Protein AF-A0A523QYZ4-F1 (afdb_monomer_lite)

pLDDT: mean 93.76, std 6.55, range [47.81, 98.62]

Sequence (153 aa):
MKEYKVGQERAREIHKKIDDSKKIVREAFERNKPSEVAITWTGGKDSTTNLWIIHQVCLEDNVELPHIITIDEGDAFPEITDFLIRISKKWHIDLKWLCNFDVLKACQSKLGNIVKVKDLNGRNQAELKRIEFEENSFTFEAESYAGNHLMKT

Structure (mmCIF, N/CA/C/O backbone):
data_AF-A0A523QYZ4-F1
#
_entry.id   AF-A0A523QYZ4-F1
#
loop_
_atom_site.group_PDB
_atom_site.id
_atom_site.type_symbol
_atom_site.label_atom_id
_atom_site.label_alt_id
_atom_site.label_comp_id
_atom_site.label_asym_id
_atom_site.label_entity_id
_atom_site.label_seq_id
_atom_site.pdbx_PDB_ins_code
_atom_site.Cartn_x
_atom_site.Cartn_y
_atom_site.Cartn_z
_atom_site.occupancy
_atom_site.B_iso_or_equiv
_atom_site.auth_seq_id
_atom_site.auth_comp_id
_atom_site.auth_asym_id
_atom_site.auth_atom_id
_atom_site.pdbx_PDB_model_num
ATOM 1 N N . MET A 1 1 ? 13.506 -3.573 30.517 1.00 47.81 1 MET A N 1
ATOM 2 C CA . MET A 1 1 ? 13.018 -2.312 29.912 1.00 47.81 1 MET A CA 1
ATOM 3 C C . MET A 1 1 ? 12.017 -1.687 30.867 1.00 47.81 1 MET A C 1
ATOM 5 O O . MET A 1 1 ? 11.149 -2.411 31.331 1.00 47.81 1 MET A O 1
ATOM 9 N N . LYS A 1 2 ? 12.153 -0.401 31.221 1.00 55.12 2 LYS A N 1
ATOM 10 C CA . LYS A 1 2 ? 11.104 0.298 31.982 1.00 55.12 2 LYS A CA 1
ATOM 11 C C . LYS A 1 2 ? 9.883 0.449 31.077 1.00 55.12 2 LYS A C 1
ATOM 13 O O . LYS A 1 2 ? 10.020 0.900 29.945 1.00 55.12 2 LYS A O 1
ATOM 18 N N . GLU A 1 3 ? 8.725 0.037 31.571 1.00 71.69 3 GLU A N 1
ATOM 19 C CA . GLU A 1 3 ? 7.448 0.161 30.875 1.00 71.69 3 GLU A CA 1
ATOM 20 C C . GLU A 1 3 ? 7.136 1.654 30.684 1.00 71.69 3 GLU A C 1
ATOM 22 O O . GLU A 1 3 ? 6.975 2.398 31.655 1.00 71.69 3 GLU A O 1
ATOM 27 N N . TYR A 1 4 ? 7.144 2.124 29.437 1.00 78.88 4 TYR A N 1
ATOM 28 C CA . TYR A 1 4 ? 6.792 3.504 29.121 1.00 78.88 4 TYR A CA 1
ATOM 29 C C . TYR A 1 4 ? 5.287 3.686 29.338 1.00 78.88 4 TYR A C 1
ATOM 31 O O . TYR A 1 4 ? 4.479 3.093 28.627 1.00 78.88 4 TYR A O 1
ATOM 39 N N . LYS A 1 5 ? 4.906 4.496 30.332 1.00 81.69 5 LYS A N 1
ATOM 40 C CA . LYS A 1 5 ? 3.502 4.821 30.607 1.00 81.69 5 LYS A CA 1
ATOM 41 C C . LYS A 1 5 ? 3.142 6.146 29.953 1.00 81.69 5 LYS A C 1
ATOM 43 O O . LYS A 1 5 ? 3.703 7.186 30.293 1.00 81.69 5 LYS A O 1
ATOM 48 N N . VAL A 1 6 ? 2.186 6.101 29.029 1.00 84.06 6 VAL A N 1
ATOM 49 C CA . VAL A 1 6 ? 1.590 7.300 28.432 1.00 84.06 6 VAL A CA 1
ATOM 50 C C . VAL A 1 6 ? 0.832 8.059 29.525 1.00 84.06 6 VAL A C 1
ATOM 52 O O . VAL A 1 6 ? 0.032 7.472 30.254 1.00 84.06 6 VAL A O 1
ATOM 55 N N . GLY A 1 7 ? 1.086 9.362 29.659 1.00 91.88 7 GLY A N 1
ATOM 56 C CA . GLY A 1 7 ? 0.350 10.210 30.599 1.00 91.88 7 GLY A CA 1
ATOM 57 C C . GLY A 1 7 ? -1.146 10.257 30.266 1.00 91.88 7 GLY A C 1
ATOM 58 O O . GLY A 1 7 ? -1.524 10.234 29.096 1.00 91.88 7 GLY A O 1
ATOM 59 N N . GLN A 1 8 ? -1.998 10.356 31.288 1.00 92.19 8 GLN A N 1
ATOM 60 C CA . GLN A 1 8 ? -3.464 10.342 31.137 1.00 92.19 8 GLN A CA 1
ATOM 61 C C . GLN A 1 8 ? -3.980 11.400 30.149 1.00 92.19 8 GLN A C 1
ATOM 63 O O . GLN A 1 8 ? -4.877 11.129 29.356 1.00 92.19 8 GLN A O 1
ATOM 68 N N . GLU A 1 9 ? -3.388 12.593 30.157 1.00 93.69 9 GLU A N 1
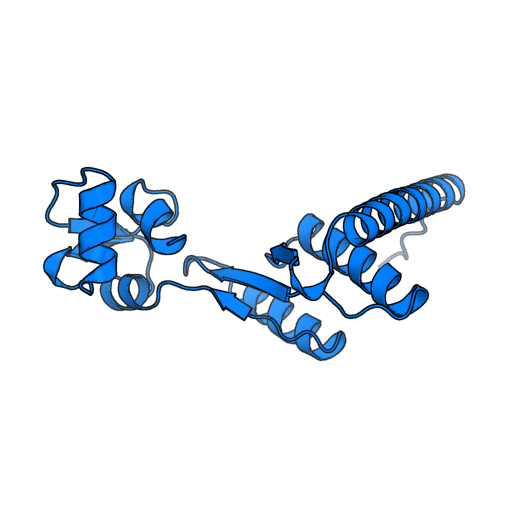ATOM 69 C CA . GLU A 1 9 ? -3.726 13.666 29.218 1.00 93.69 9 GLU A CA 1
ATOM 70 C C . GLU A 1 9 ? -3.415 13.278 27.767 1.00 93.69 9 GLU A C 1
ATOM 72 O O . GLU A 1 9 ? -4.281 13.370 26.897 1.00 93.69 9 GLU A O 1
ATOM 77 N N . ARG A 1 10 ? -2.213 12.746 27.519 1.00 94.75 10 ARG A N 1
ATOM 78 C CA . ARG A 1 10 ? -1.806 12.288 26.189 1.00 94.75 10 ARG A CA 1
ATOM 79 C C . ARG A 1 10 ? -2.667 11.125 25.699 1.00 94.75 10 ARG A C 1
ATOM 81 O O . ARG A 1 10 ? -2.995 11.072 24.519 1.00 94.75 10 ARG A O 1
ATOM 88 N N . ALA A 1 11 ? -3.055 10.215 26.591 1.00 94.25 11 ALA A N 1
ATOM 89 C CA . ALA A 1 11 ? -3.967 9.127 26.254 1.00 94.25 11 ALA A CA 1
ATOM 90 C C . ALA A 1 11 ? -5.331 9.669 25.791 1.00 94.25 11 ALA A C 1
ATOM 92 O O . ALA A 1 11 ? -5.814 9.272 24.733 1.00 94.25 11 ALA A O 1
ATOM 93 N N . ARG A 1 12 ? -5.914 10.632 26.521 1.00 96.12 12 ARG A N 1
ATOM 94 C CA . ARG A 1 12 ? -7.175 11.289 26.126 1.00 96.12 12 ARG A CA 1
ATOM 95 C C . ARG A 1 12 ? -7.067 11.989 24.775 1.00 96.12 12 ARG A C 1
ATOM 97 O O . ARG A 1 12 ? -7.966 11.861 23.950 1.00 96.12 12 ARG A O 1
ATOM 104 N N . GLU A 1 13 ? -5.968 12.699 24.535 1.00 97.50 13 GLU A N 1
ATOM 105 C CA . GLU A 1 13 ? -5.715 13.364 23.254 1.00 97.50 13 GLU A CA 1
ATOM 106 C C . GLU A 1 13 ? -5.654 12.357 22.092 1.00 97.50 13 GLU A C 1
ATOM 108 O O . GLU A 1 13 ? -6.255 12.584 21.043 1.00 97.50 13 GLU A O 1
ATOM 113 N N . ILE A 1 14 ? -4.959 11.229 22.275 1.00 96.12 14 ILE A N 1
ATOM 114 C CA . ILE A 1 14 ? -4.856 10.175 21.257 1.00 96.12 14 ILE A CA 1
ATOM 115 C C . ILE A 1 14 ? -6.225 9.547 20.986 1.00 96.12 14 ILE A C 1
ATOM 117 O O . ILE A 1 14 ? -6.581 9.381 19.822 1.00 96.12 14 ILE A O 1
ATOM 121 N N . HIS A 1 15 ? -7.007 9.244 22.026 1.00 96.62 15 HIS A N 1
ATOM 122 C CA . HIS A 1 15 ? -8.360 8.712 21.852 1.00 96.62 15 HIS A CA 1
ATOM 123 C C . HIS A 1 15 ? -9.239 9.658 21.039 1.00 96.62 15 HIS A C 1
ATOM 125 O O . HIS A 1 15 ? -9.839 9.226 20.060 1.00 96.62 15 HIS A O 1
ATOM 131 N N . LYS A 1 16 ? -9.208 10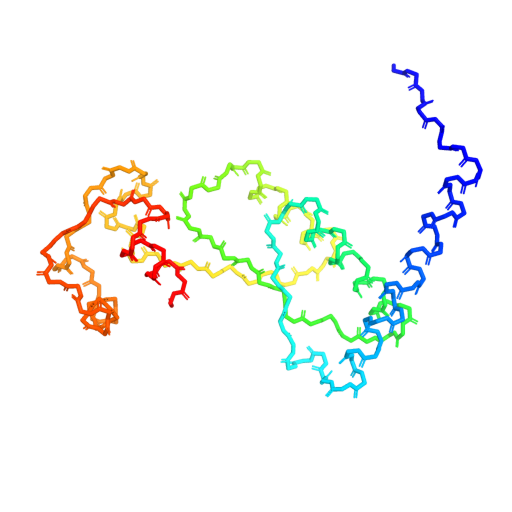.959 21.350 1.00 98.12 16 LYS A N 1
ATOM 132 C CA . LYS A 1 16 ? -9.927 11.961 20.561 1.00 98.12 16 LYS A CA 1
ATOM 133 C C . LYS A 1 16 ? -9.519 11.936 19.083 1.00 98.12 16 LYS A C 1
ATOM 135 O O . LYS A 1 16 ? -10.380 11.932 18.214 1.00 98.12 16 LYS A O 1
ATOM 140 N N . LYS A 1 17 ? -8.218 11.864 18.787 1.00 98.25 17 LYS A N 1
ATOM 141 C CA . LYS A 1 17 ? -7.719 11.790 17.401 1.00 98.25 17 LYS A CA 1
ATOM 142 C C . LYS A 1 17 ? -8.168 10.523 16.675 1.00 98.25 17 LYS A C 1
ATOM 144 O O . LYS A 1 17 ? -8.431 10.581 15.475 1.00 98.25 17 LYS A O 1
ATOM 149 N N . ILE A 1 18 ? -8.246 9.394 17.377 1.00 98.38 18 ILE A N 1
ATOM 150 C CA . ILE A 1 18 ? -8.774 8.145 16.817 1.00 98.38 18 ILE A CA 1
ATOM 151 C C . ILE A 1 18 ? -10.254 8.325 16.468 1.00 98.38 18 ILE A C 1
ATOM 153 O O . ILE A 1 18 ? -10.636 8.018 15.342 1.00 98.38 18 ILE A O 1
ATOM 157 N N . ASP A 1 19 ? -11.060 8.868 17.380 1.00 98.44 19 ASP A N 1
ATOM 158 C CA . ASP A 1 19 ? -12.496 9.072 17.158 1.00 98.44 19 ASP A CA 1
ATOM 159 C C . ASP A 1 19 ? -12.762 10.053 16.005 1.00 98.44 19 ASP A C 1
ATOM 161 O O . ASP A 1 19 ? -13.564 9.764 15.113 1.00 98.44 19 ASP A O 1
ATOM 165 N N . ASP A 1 20 ? -12.018 11.163 15.961 1.00 98.56 20 ASP A N 1
ATOM 166 C CA . ASP A 1 20 ? -12.088 12.144 14.874 1.00 98.56 20 ASP A CA 1
ATOM 167 C C . ASP A 1 20 ? -11.710 11.501 13.523 1.00 98.56 20 ASP A C 1
ATOM 169 O O . ASP A 1 20 ? -12.380 11.719 12.513 1.00 98.56 20 ASP A O 1
ATOM 173 N N . SER A 1 21 ? -10.683 10.644 13.497 1.00 98.56 21 SER A N 1
ATOM 174 C CA . SER A 1 21 ? -10.270 9.928 12.280 1.00 98.56 21 SER A CA 1
ATOM 175 C C . SER A 1 21 ? -11.321 8.916 11.822 1.00 98.56 21 SER A C 1
ATOM 177 O O . SER A 1 21 ? -11.626 8.838 10.634 1.00 98.56 21 SER A O 1
ATOM 179 N N . LYS A 1 22 ? -11.921 8.162 12.752 1.00 98.62 22 LYS A N 1
ATOM 180 C CA . LYS A 1 22 ? -13.002 7.219 12.435 1.00 98.62 22 LYS A CA 1
ATOM 181 C C . LYS A 1 22 ? -14.213 7.928 11.840 1.00 98.62 22 LYS A C 1
ATOM 183 O O . LYS A 1 22 ? -14.825 7.402 10.916 1.00 98.62 22 LYS A O 1
ATOM 188 N N . LYS A 1 23 ? -14.547 9.126 12.331 1.00 98.50 23 LYS A N 1
ATOM 189 C CA . LYS A 1 23 ? -15.615 9.949 11.751 1.00 98.50 23 LYS A CA 1
ATOM 190 C C . LYS A 1 23 ? -15.335 10.272 10.280 1.00 98.50 23 LYS A C 1
ATOM 192 O O . LYS A 1 23 ? -16.212 10.076 9.448 1.00 98.50 23 LYS A O 1
ATOM 197 N N . ILE A 1 24 ? -14.108 10.680 9.951 1.00 98.25 24 ILE A N 1
ATOM 198 C CA . ILE A 1 24 ? -13.707 10.971 8.564 1.00 98.25 24 ILE A CA 1
ATOM 199 C C . ILE A 1 24 ? -13.813 9.720 7.677 1.00 98.25 24 ILE A C 1
ATOM 201 O O . ILE A 1 24 ? -14.278 9.808 6.543 1.00 98.25 24 ILE A O 1
ATOM 205 N N . VAL A 1 25 ? -13.422 8.546 8.183 1.00 97.69 25 VAL A N 1
ATOM 206 C CA . VAL A 1 25 ? -13.562 7.279 7.441 1.00 97.69 25 VAL A CA 1
ATOM 207 C C . VAL A 1 25 ? -15.032 6.961 7.156 1.00 97.69 25 VAL A C 1
ATOM 209 O O . VAL A 1 25 ? -15.367 6.614 6.025 1.00 97.69 25 VAL A O 1
ATOM 212 N N . ARG A 1 26 ? -15.922 7.130 8.143 1.00 97.31 26 ARG A N 1
ATOM 213 C CA . ARG A 1 26 ? -17.370 6.937 7.958 1.00 97.31 26 ARG A CA 1
ATOM 214 C C . ARG A 1 26 ? -17.932 7.881 6.894 1.00 97.31 26 ARG A C 1
ATOM 216 O O . ARG A 1 26 ? -18.589 7.420 5.969 1.00 97.31 26 ARG A O 1
ATOM 223 N N . GLU A 1 27 ? -17.582 9.167 6.950 1.00 97.25 27 GLU A N 1
ATOM 224 C CA . GLU A 1 27 ? -17.973 10.149 5.925 1.00 97.25 27 GLU A CA 1
ATOM 225 C C . GLU A 1 27 ? -17.463 9.765 4.521 1.00 97.25 27 GLU A C 1
ATOM 227 O O . GLU A 1 27 ? -18.131 10.021 3.518 1.00 97.25 27 GLU A O 1
ATOM 232 N N . ALA A 1 28 ? -16.286 9.138 4.419 1.00 96.31 28 ALA A N 1
ATOM 233 C CA . ALA A 1 28 ? -15.763 8.649 3.145 1.00 96.31 28 ALA A CA 1
ATOM 234 C C . ALA A 1 28 ? -16.571 7.457 2.601 1.00 96.31 28 ALA A C 1
ATOM 236 O O . ALA A 1 28 ? -16.831 7.415 1.394 1.00 96.31 28 ALA A O 1
ATOM 237 N N . PHE A 1 29 ? -16.996 6.536 3.473 1.00 95.69 29 PHE A N 1
ATOM 238 C CA . PHE A 1 29 ? -17.838 5.383 3.125 1.00 95.69 29 PHE A CA 1
ATOM 239 C C . PHE A 1 29 ? -19.292 5.756 2.813 1.00 95.69 29 PHE A C 1
ATOM 241 O O . PHE A 1 29 ? -19.949 5.075 2.031 1.00 95.69 29 PHE A O 1
ATOM 248 N N . GLU A 1 30 ? -19.795 6.864 3.357 1.00 94.81 30 GLU A N 1
ATOM 249 C CA . GLU A 1 30 ? -21.088 7.426 2.948 1.00 94.81 30 GLU A CA 1
ATOM 250 C C . GLU A 1 30 ? -21.049 7.952 1.505 1.00 94.81 30 GLU A C 1
ATOM 252 O O . GLU A 1 30 ? -22.038 7.866 0.777 1.00 94.81 30 GLU A O 1
ATOM 257 N N . ARG A 1 31 ? -19.903 8.499 1.081 1.00 95.94 31 ARG A N 1
ATOM 258 C CA . ARG A 1 31 ? -19.723 9.082 -0.259 1.00 95.94 31 ARG A CA 1
ATOM 259 C C . ARG A 1 31 ? -19.327 8.059 -1.317 1.00 95.94 31 ARG A C 1
ATOM 261 O O . ARG A 1 31 ? -19.608 8.280 -2.490 1.00 95.94 31 ARG A O 1
ATOM 268 N N . ASN A 1 32 ? -18.652 6.982 -0.922 1.00 94.75 32 ASN A N 1
ATOM 269 C CA . ASN A 1 32 ? -18.116 5.969 -1.825 1.00 94.75 32 ASN A CA 1
ATOM 270 C C . ASN A 1 32 ? -18.339 4.591 -1.219 1.00 94.75 32 ASN A C 1
ATOM 272 O O . ASN A 1 32 ? -18.011 4.369 -0.054 1.00 94.75 32 ASN A O 1
ATOM 276 N N . LYS A 1 33 ? -18.830 3.637 -2.012 1.00 91.44 33 LYS A N 1
ATOM 277 C CA . LYS A 1 33 ? -18.997 2.273 -1.511 1.00 91.44 33 LYS A CA 1
ATOM 278 C C . LYS A 1 33 ? -17.623 1.692 -1.160 1.00 91.44 33 LYS A C 1
ATOM 280 O O . LYS A 1 33 ? -16.712 1.816 -1.975 1.00 91.44 33 LYS A O 1
ATOM 285 N N . PRO A 1 34 ? -17.464 0.997 -0.023 1.00 90.81 34 PRO A N 1
ATOM 286 C CA . PRO A 1 34 ? -16.201 0.351 0.344 1.00 90.81 34 PRO A CA 1
ATOM 287 C C . PRO A 1 34 ? -15.604 -0.530 -0.765 1.00 90.81 34 PRO A C 1
ATOM 289 O O . PRO A 1 34 ? -14.392 -0.535 -0.959 1.00 90.81 34 PRO A O 1
ATOM 292 N N . SER A 1 35 ? -16.449 -1.210 -1.547 1.00 91.38 35 SER A N 1
ATOM 293 C CA . SER A 1 35 ? -16.045 -2.044 -2.688 1.00 91.38 35 SER A CA 1
ATOM 294 C C . SER A 1 35 ? -15.484 -1.269 -3.889 1.00 91.38 35 SER A C 1
ATOM 296 O O . SER A 1 35 ? -14.853 -1.862 -4.758 1.00 91.38 35 SER A O 1
ATOM 298 N N . GLU A 1 36 ? -15.693 0.045 -3.949 1.00 93.06 36 GLU A N 1
ATOM 299 C CA . GLU A 1 36 ? -15.186 0.947 -4.994 1.00 93.06 36 GLU A CA 1
ATOM 300 C C . GLU A 1 36 ? -13.945 1.727 -4.517 1.00 93.06 36 GLU A C 1
ATOM 302 O O . GLU A 1 36 ? -13.380 2.528 -5.260 1.00 93.06 36 GLU A O 1
ATOM 307 N N . VAL A 1 37 ? -13.502 1.490 -3.278 1.00 93.94 37 VAL A N 1
ATOM 308 C CA . VAL A 1 37 ? -12.363 2.161 -2.650 1.00 93.94 37 VAL A CA 1
ATOM 309 C C . VAL A 1 37 ? -11.174 1.202 -2.568 1.00 93.94 37 VAL A C 1
ATOM 311 O O . VAL A 1 37 ? -11.316 0.016 -2.262 1.00 93.94 37 VAL A O 1
ATOM 314 N N . ALA A 1 38 ? -9.974 1.735 -2.804 1.00 95.56 38 ALA A N 1
ATOM 315 C CA . ALA A 1 38 ? -8.720 1.050 -2.518 1.00 95.56 38 ALA A CA 1
ATOM 316 C C . ALA A 1 38 ? -7.900 1.834 -1.487 1.00 95.56 38 ALA A C 1
ATOM 318 O O . ALA A 1 38 ? -7.841 3.063 -1.520 1.00 95.56 38 ALA A O 1
ATOM 319 N N . ILE A 1 39 ? -7.252 1.111 -0.579 1.00 96.88 39 ILE A N 1
ATOM 320 C CA . ILE A 1 39 ? -6.373 1.647 0.456 1.00 96.88 39 ILE A CA 1
ATOM 321 C C . ILE A 1 39 ? -4.957 1.180 0.152 1.00 96.88 39 ILE A C 1
ATOM 323 O O . ILE A 1 39 ? -4.662 -0.016 0.186 1.00 96.88 39 ILE A O 1
ATOM 327 N N . THR A 1 40 ? -4.068 2.133 -0.102 1.00 96.62 40 THR A N 1
ATOM 328 C CA . THR A 1 40 ? -2.643 1.849 -0.267 1.00 96.62 40 THR A CA 1
ATOM 329 C C . THR A 1 40 ? -1.983 1.668 1.095 1.00 96.62 40 THR A C 1
ATOM 331 O O . THR A 1 40 ? -2.013 2.562 1.944 1.00 96.62 40 THR A O 1
ATOM 334 N N . TRP A 1 41 ? -1.348 0.518 1.298 1.00 97.81 41 TRP A N 1
ATOM 335 C CA . TRP A 1 41 ? -0.633 0.175 2.517 1.00 97.81 41 TRP A CA 1
ATOM 336 C C . TRP A 1 41 ? 0.791 -0.291 2.207 1.00 97.81 41 TRP A C 1
ATOM 338 O O . TRP A 1 41 ? 1.031 -1.285 1.527 1.00 97.81 41 TRP A O 1
ATOM 348 N N . THR A 1 42 ? 1.751 0.463 2.735 1.00 95.06 42 THR A N 1
ATOM 349 C CA . THR A 1 42 ? 3.189 0.308 2.463 1.00 95.06 42 THR A CA 1
ATOM 350 C C . THR A 1 42 ? 3.947 -0.380 3.600 1.00 95.06 42 THR A C 1
ATOM 352 O O . THR A 1 42 ? 5.166 -0.471 3.565 1.00 95.06 42 THR A O 1
ATOM 355 N N . GLY A 1 43 ? 3.259 -0.786 4.673 1.00 95.81 43 GLY A N 1
ATOM 356 C CA . GLY A 1 43 ? 3.896 -1.321 5.884 1.00 95.81 43 GLY A CA 1
ATOM 357 C C . GLY A 1 43 ? 4.535 -0.258 6.790 1.00 95.81 43 GLY A C 1
ATOM 358 O O . GLY A 1 43 ? 4.956 -0.564 7.903 1.00 95.81 43 GLY A O 1
ATOM 359 N N . GLY A 1 44 ? 4.556 1.011 6.369 1.00 96.12 44 GLY A N 1
ATOM 360 C CA . GLY A 1 44 ? 5.009 2.135 7.189 1.00 96.12 44 GLY A CA 1
ATOM 361 C C . GLY A 1 44 ? 4.060 2.455 8.349 1.00 96.12 44 GLY A C 1
ATOM 362 O O . GLY A 1 44 ? 2.882 2.094 8.336 1.00 96.12 44 GLY A O 1
ATOM 363 N N . LYS A 1 45 ? 4.553 3.177 9.364 1.00 96.75 45 LYS A N 1
ATOM 364 C CA . LYS A 1 45 ? 3.774 3.513 10.574 1.00 96.75 45 LYS A CA 1
ATOM 365 C C . LYS A 1 45 ? 2.483 4.280 10.264 1.00 96.75 45 LYS A C 1
ATOM 367 O O . LYS A 1 45 ? 1.454 4.005 10.875 1.00 96.75 45 LYS A O 1
ATOM 372 N N . ASP A 1 46 ? 2.531 5.206 9.306 1.00 97.31 46 ASP A N 1
ATOM 373 C CA . ASP A 1 46 ? 1.415 6.106 9.003 1.00 97.31 46 ASP A CA 1
ATOM 374 C C . ASP A 1 46 ? 0.323 5.355 8.230 1.00 97.31 46 ASP A C 1
ATOM 376 O O . ASP A 1 46 ? -0.834 5.348 8.644 1.00 97.31 46 ASP A O 1
ATOM 380 N N . SER A 1 47 ? 0.704 4.623 7.175 1.00 97.62 47 SER A N 1
ATOM 381 C CA . SER A 1 47 ? -0.225 3.804 6.385 1.00 97.62 47 SER A CA 1
ATOM 382 C C . SER A 1 47 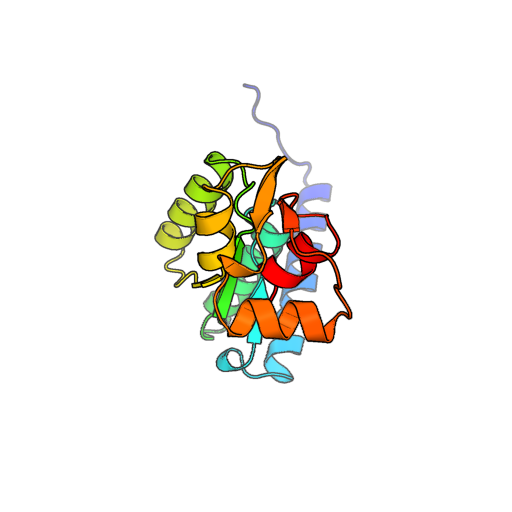? -0.798 2.636 7.194 1.00 97.62 47 SER A C 1
ATOM 384 O O . SER A 1 47 ? -1.985 2.344 7.086 1.00 97.62 47 SER A O 1
ATOM 386 N N . THR A 1 48 ? -0.001 2.021 8.076 1.00 98.25 48 THR A N 1
ATOM 387 C CA . THR A 1 48 ? -0.476 0.975 8.998 1.00 98.25 48 THR A CA 1
ATOM 388 C C . THR A 1 48 ? -1.453 1.530 10.029 1.00 98.25 48 THR A C 1
ATOM 390 O O . THR A 1 48 ? -2.471 0.899 10.302 1.00 98.25 48 THR A O 1
ATOM 393 N N . THR A 1 49 ? -1.173 2.706 10.601 1.00 98.12 49 THR A N 1
ATOM 394 C CA . THR A 1 49 ? -2.094 3.353 11.548 1.00 98.12 49 THR A CA 1
ATOM 395 C C . THR A 1 49 ? -3.406 3.700 10.854 1.00 98.12 49 THR A C 1
ATOM 397 O O . THR A 1 49 ? -4.469 3.402 11.389 1.00 98.12 49 THR A O 1
ATOM 400 N N . ASN A 1 50 ? -3.348 4.254 9.640 1.00 98.06 50 ASN A N 1
ATOM 401 C CA . ASN A 1 50 ? -4.543 4.560 8.861 1.00 98.06 50 ASN A CA 1
ATOM 402 C C . ASN A 1 50 ? -5.366 3.297 8.552 1.00 98.06 50 ASN A C 1
ATOM 404 O O . ASN A 1 50 ? -6.564 3.262 8.821 1.00 98.06 50 ASN A O 1
ATOM 408 N N . LEU A 1 51 ? -4.716 2.227 8.078 1.00 98.19 51 LEU A N 1
ATOM 409 C CA . LEU A 1 51 ? -5.369 0.938 7.839 1.00 98.19 51 LEU A CA 1
ATOM 410 C C . LEU A 1 51 ? -6.001 0.374 9.116 1.00 98.19 51 LEU A C 1
ATOM 412 O O . LEU A 1 51 ? -7.122 -0.121 9.072 1.00 98.19 51 LEU A O 1
ATOM 416 N N . TRP A 1 52 ? -5.318 0.478 10.258 1.00 98.25 52 TRP A N 1
ATOM 417 C CA . TRP A 1 52 ? -5.870 0.037 11.536 1.00 98.25 52 TRP A CA 1
ATOM 418 C C . TRP A 1 52 ? -7.150 0.801 11.894 1.00 98.25 52 TRP A C 1
ATOM 420 O O . TRP A 1 52 ? -8.135 0.166 12.262 1.00 98.25 52 TRP A O 1
ATOM 430 N N . ILE A 1 53 ? -7.166 2.133 11.745 1.00 98.50 53 ILE A N 1
ATOM 431 C CA . ILE A 1 53 ? -8.356 2.963 12.004 1.00 98.50 53 ILE A CA 1
ATOM 432 C C . ILE A 1 53 ? -9.509 2.540 11.091 1.00 98.50 53 ILE A C 1
ATOM 434 O O . ILE A 1 53 ? -10.618 2.326 11.580 1.00 98.50 53 ILE A O 1
ATOM 438 N N . ILE A 1 54 ? -9.245 2.369 9.793 1.00 98.00 54 ILE A N 1
ATOM 439 C CA . ILE A 1 54 ? -10.263 1.946 8.825 1.00 98.00 54 ILE A CA 1
ATOM 440 C C . ILE A 1 54 ? -10.803 0.557 9.180 1.00 98.00 54 ILE A C 1
ATOM 442 O O . ILE A 1 54 ? -12.013 0.362 9.234 1.00 98.00 54 ILE A O 1
ATOM 446 N N . HIS A 1 55 ? -9.920 -0.382 9.517 1.00 97.44 55 HIS A N 1
ATOM 447 C CA . HIS A 1 55 ? -10.302 -1.719 9.953 1.00 97.44 55 HIS A CA 1
ATOM 448 C C . HIS A 1 55 ? -11.161 -1.691 11.228 1.00 97.44 55 HIS A C 1
ATOM 450 O O . HIS A 1 55 ? -12.093 -2.480 11.345 1.00 97.44 55 HIS A O 1
ATOM 456 N N . GLN A 1 56 ? -10.898 -0.780 12.177 1.00 98.06 56 GLN A N 1
ATOM 457 C CA . GLN A 1 56 ? -11.775 -0.607 13.343 1.00 98.06 56 GLN A CA 1
ATOM 458 C C . GLN A 1 56 ? -13.176 -0.137 12.938 1.00 98.06 56 GLN A C 1
ATOM 460 O O . GLN A 1 56 ? -14.143 -0.684 13.449 1.00 98.06 56 GLN A O 1
ATOM 465 N N . VAL A 1 57 ? -13.299 0.824 12.014 1.00 98.06 57 VAL A N 1
ATOM 466 C CA . VAL A 1 57 ? -14.614 1.274 11.516 1.00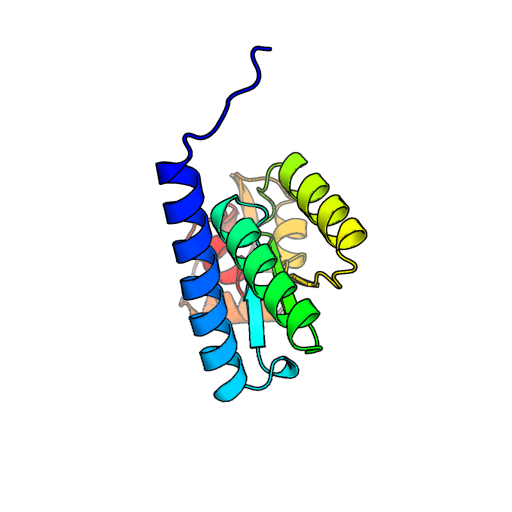 98.06 57 VAL A CA 1
ATOM 467 C C . VAL A 1 57 ? -15.362 0.130 10.837 1.00 98.06 57 VAL A C 1
ATOM 469 O O . VAL A 1 57 ? -16.525 -0.095 11.148 1.00 98.06 57 VAL A O 1
ATOM 472 N N . CYS A 1 58 ? -14.691 -0.637 9.973 1.00 96.75 58 CYS A N 1
ATOM 473 C CA . CYS A 1 58 ? -15.283 -1.806 9.319 1.00 96.75 58 CYS A CA 1
ATOM 474 C C . CYS A 1 58 ? -15.819 -2.834 10.331 1.00 96.75 58 CYS A C 1
ATOM 476 O O . CYS A 1 58 ? -16.926 -3.338 10.165 1.00 96.75 58 CYS A O 1
ATOM 478 N N . LEU A 1 59 ? -15.070 -3.106 11.406 1.00 96.50 59 LEU A N 1
ATOM 479 C CA . LEU A 1 59 ? -15.510 -4.010 12.473 1.00 96.50 59 LEU A CA 1
ATOM 480 C C . LEU A 1 59 ? -16.665 -3.439 13.309 1.00 96.50 59 LEU A C 1
ATOM 482 O O . LEU A 1 59 ? -17.599 -4.169 13.627 1.00 96.50 59 LEU A O 1
ATOM 486 N N . GLU A 1 60 ? -16.591 -2.163 13.692 1.00 97.88 60 GLU A N 1
ATOM 487 C CA . GLU A 1 60 ? -17.596 -1.494 14.531 1.00 97.88 60 GLU A CA 1
ATOM 488 C C . GLU A 1 60 ? -18.942 -1.357 13.822 1.00 97.88 60 GLU A C 1
ATOM 490 O O . GLU A 1 60 ? -19.987 -1.590 14.428 1.00 97.88 60 GLU A O 1
ATOM 495 N N . ASP A 1 61 ? -18.904 -1.011 12.538 1.00 96.88 61 ASP A N 1
ATOM 496 C CA . ASP A 1 61 ? -20.093 -0.693 11.751 1.00 96.88 61 ASP A CA 1
ATOM 497 C C . ASP A 1 61 ? -20.560 -1.888 10.899 1.00 96.88 61 ASP A C 1
ATOM 499 O O . ASP A 1 61 ? -21.537 -1.778 10.158 1.00 96.88 61 ASP A O 1
ATOM 503 N N . ASN A 1 62 ? -19.878 -3.036 11.007 1.00 95.94 62 ASN A N 1
ATOM 504 C CA . ASN A 1 62 ? -20.130 -4.250 10.227 1.00 95.94 62 ASN A CA 1
ATOM 505 C C . ASN A 1 62 ? -20.132 -3.991 8.705 1.00 95.94 62 ASN A C 1
ATOM 507 O O . ASN A 1 62 ? -21.042 -4.392 7.976 1.00 95.94 62 ASN A O 1
ATOM 511 N N . VAL A 1 63 ? -19.097 -3.291 8.242 1.00 94.94 63 VAL A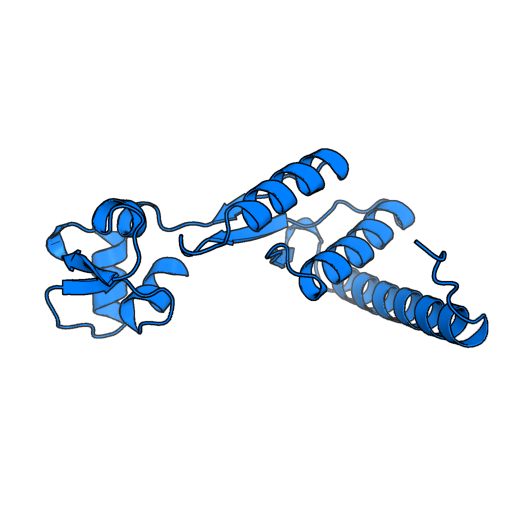 N 1
ATOM 512 C CA . VAL A 1 63 ? -18.868 -2.922 6.842 1.00 94.94 63 VAL A CA 1
ATOM 513 C C . VAL A 1 63 ? -17.699 -3.737 6.289 1.00 94.94 63 VAL A C 1
ATOM 515 O O . VAL A 1 63 ? -16.707 -3.959 6.981 1.00 94.94 63 VAL A O 1
ATOM 518 N N . GLU A 1 64 ? -17.789 -4.169 5.030 1.00 93.56 64 GLU A N 1
ATOM 519 C CA . GLU A 1 64 ? -16.685 -4.873 4.370 1.00 93.56 64 GLU A CA 1
ATOM 520 C C . GLU A 1 64 ? -15.431 -3.993 4.275 1.00 93.56 64 GLU A C 1
ATOM 522 O O . GLU A 1 64 ? -15.501 -2.791 4.007 1.00 93.56 64 GLU A O 1
ATOM 527 N N . LEU A 1 65 ? -14.263 -4.602 4.490 1.00 95.94 65 LEU A N 1
ATOM 528 C CA . LEU A 1 65 ? -12.990 -3.911 4.330 1.00 95.94 65 LEU A CA 1
ATOM 529 C C . LEU A 1 65 ? -12.763 -3.591 2.838 1.00 95.94 65 LEU A C 1
ATOM 531 O O . LEU A 1 65 ? -12.878 -4.501 2.014 1.00 95.94 65 LEU A O 1
ATOM 535 N N . PRO A 1 66 ? -12.408 -2.341 2.474 1.00 96.88 66 PRO A N 1
ATOM 536 C CA . PRO A 1 66 ? -12.055 -1.995 1.099 1.00 96.88 66 PRO A CA 1
ATOM 537 C C . PRO A 1 66 ? -10.871 -2.804 0.562 1.00 96.88 66 PRO A C 1
ATOM 539 O O . PRO A 1 66 ? -10.142 -3.460 1.310 1.00 96.88 66 PRO A O 1
ATOM 542 N N . HIS A 1 67 ? -10.615 -2.702 -0.743 1.00 97.12 67 HIS A N 1
ATOM 543 C CA . HIS A 1 67 ? -9.441 -3.337 -1.335 1.00 97.12 67 HIS A CA 1
ATOM 544 C C . HIS A 1 67 ? -8.155 -2.785 -0.717 1.00 97.12 67 HIS A C 1
ATOM 546 O O . HIS A 1 67 ? -7.914 -1.582 -0.762 1.00 97.12 67 HIS A O 1
ATOM 552 N N . ILE A 1 68 ? -7.300 -3.657 -0.183 1.00 98.06 68 ILE A N 1
ATOM 553 C CA . ILE A 1 68 ? -5.993 -3.253 0.337 1.00 98.06 68 ILE A CA 1
ATOM 554 C C . ILE A 1 68 ? -4.937 -3.589 -0.705 1.00 98.06 68 ILE A C 1
ATOM 556 O O . ILE A 1 68 ? -4.840 -4.733 -1.152 1.00 98.06 68 ILE A O 1
ATOM 560 N N . ILE A 1 69 ? -4.156 -2.588 -1.100 1.00 97.31 69 ILE A N 1
ATOM 561 C CA . ILE A 1 69 ? -3.104 -2.736 -2.102 1.00 97.31 69 ILE A CA 1
ATOM 562 C C . ILE A 1 69 ? -1.755 -2.335 -1.519 1.00 97.31 69 ILE A C 1
ATOM 564 O O . ILE A 1 69 ? -1.663 -1.410 -0.712 1.00 97.31 69 ILE A O 1
ATOM 568 N N . THR A 1 70 ? -0.700 -2.995 -1.970 1.00 96.19 70 THR A N 1
ATOM 569 C CA . THR A 1 70 ? 0.673 -2.522 -1.806 1.00 96.19 70 THR A CA 1
ATOM 570 C C . THR A 1 70 ? 1.307 -2.391 -3.182 1.00 96.19 70 THR A C 1
ATOM 572 O O . THR A 1 70 ? 1.040 -3.219 -4.052 1.00 96.19 70 THR A O 1
ATOM 575 N N . ILE A 1 71 ? 2.073 -1.324 -3.398 1.00 93.31 71 ILE A N 1
ATOM 576 C CA . ILE A 1 71 ? 2.841 -1.116 -4.628 1.00 93.31 71 ILE A CA 1
ATOM 577 C C . ILE A 1 71 ? 4.285 -1.430 -4.272 1.00 93.31 71 ILE A C 1
ATOM 579 O O . ILE A 1 71 ? 4.842 -0.794 -3.379 1.00 93.31 71 ILE A O 1
ATOM 583 N N . ASP A 1 72 ? 4.848 -2.432 -4.932 1.00 90.81 72 ASP A N 1
ATOM 584 C CA . ASP A 1 72 ? 6.202 -2.906 -4.687 1.00 90.81 72 ASP A CA 1
ATOM 585 C C . ASP A 1 72 ? 7.100 -2.574 -5.872 1.00 90.81 72 ASP A C 1
ATOM 587 O O . ASP A 1 72 ? 6.932 -3.081 -6.988 1.00 90.81 72 ASP A O 1
ATOM 591 N N . GLU A 1 73 ? 8.063 -1.706 -5.587 1.00 88.81 73 GLU A N 1
ATOM 592 C CA . GLU A 1 73 ? 9.045 -1.202 -6.535 1.00 88.81 73 GLU A CA 1
ATOM 593 C C . GLU A 1 73 ? 10.315 -2.077 -6.558 1.00 88.81 73 GLU A C 1
ATOM 595 O O . GLU A 1 73 ? 11.220 -1.832 -7.345 1.00 88.81 73 GLU A O 1
ATOM 600 N N . GLY A 1 74 ? 10.362 -3.162 -5.773 1.00 85.38 74 GLY A N 1
ATOM 601 C CA . GLY A 1 74 ? 11.441 -4.152 -5.777 1.00 85.38 74 GLY A CA 1
ATOM 602 C C . GLY A 1 74 ? 12.686 -3.758 -4.981 1.00 85.38 74 GLY A C 1
ATOM 603 O O . GLY A 1 74 ? 13.696 -4.457 -5.058 1.00 85.38 74 GLY A O 1
ATOM 604 N N . ASP A 1 75 ? 12.624 -2.668 -4.219 1.00 85.06 75 ASP A N 1
ATOM 605 C CA . ASP A 1 75 ? 13.702 -2.143 -3.378 1.00 85.06 75 ASP A CA 1
ATOM 606 C C . ASP A 1 75 ? 13.345 -2.073 -1.881 1.00 85.06 75 ASP A C 1
ATOM 608 O O . ASP A 1 75 ? 14.145 -1.613 -1.061 1.00 85.06 75 ASP A O 1
ATOM 612 N N . ALA A 1 76 ? 12.163 -2.562 -1.497 1.00 87.44 76 ALA A N 1
ATOM 613 C CA . ALA A 1 76 ? 11.741 -2.602 -0.105 1.00 87.44 76 ALA A CA 1
ATOM 614 C C . ALA A 1 76 ? 12.628 -3.536 0.739 1.00 87.44 76 ALA A C 1
ATOM 616 O O . ALA A 1 76 ? 13.048 -4.613 0.310 1.00 87.44 76 ALA A O 1
ATOM 617 N N . PHE A 1 77 ? 12.855 -3.151 1.997 1.00 90.94 77 PHE A N 1
ATOM 618 C CA . PHE A 1 77 ? 13.512 -4.021 2.971 1.00 90.94 77 PHE A CA 1
ATOM 619 C C . PHE A 1 77 ? 12.704 -5.318 3.171 1.00 90.94 77 PHE A C 1
ATOM 621 O O . PHE A 1 77 ? 11.482 -5.236 3.349 1.00 90.94 77 PHE A O 1
ATOM 628 N N . PRO A 1 78 ? 13.344 -6.505 3.223 1.00 92.56 78 PRO A N 1
ATOM 629 C CA . PRO A 1 78 ? 12.651 -7.776 3.454 1.00 92.56 78 PRO A CA 1
ATOM 630 C C . PRO A 1 78 ? 11.763 -7.772 4.707 1.00 92.56 78 PRO A C 1
ATOM 632 O O . PRO A 1 78 ? 10.684 -8.361 4.714 1.00 92.56 78 PRO A O 1
ATOM 635 N N . GLU A 1 79 ? 12.162 -7.038 5.748 1.00 96.44 79 GLU A N 1
ATOM 636 C CA . GLU A 1 79 ? 11.409 -6.879 6.991 1.00 96.44 79 GLU A CA 1
ATOM 637 C C . GLU A 1 79 ? 10.046 -6.203 6.783 1.00 96.44 79 GLU A C 1
ATOM 639 O O . GLU A 1 79 ? 9.105 -6.476 7.534 1.00 96.44 79 GLU A O 1
ATOM 644 N N . ILE A 1 80 ? 9.915 -5.336 5.772 1.00 96.00 80 ILE A N 1
ATOM 645 C CA . ILE A 1 80 ? 8.636 -4.720 5.399 1.00 96.00 80 ILE A CA 1
ATOM 646 C C . ILE A 1 80 ? 7.729 -5.765 4.755 1.00 96.00 80 ILE A C 1
ATOM 648 O O . ILE A 1 80 ? 6.566 -5.877 5.142 1.00 96.00 80 ILE A O 1
ATOM 652 N N . THR A 1 81 ? 8.261 -6.588 3.852 1.00 95.31 81 THR A N 1
ATOM 653 C CA . THR A 1 81 ? 7.524 -7.703 3.242 1.00 95.31 81 THR A CA 1
ATOM 654 C C . THR A 1 81 ? 7.039 -8.694 4.299 1.00 95.31 81 THR A C 1
ATOM 656 O O . THR A 1 81 ? 5.852 -9.032 4.342 1.00 95.31 81 THR A O 1
ATOM 659 N N . ASP A 1 82 ? 7.910 -9.087 5.229 1.00 97.25 82 ASP A N 1
ATOM 660 C CA . ASP A 1 82 ? 7.551 -9.963 6.347 1.00 97.25 82 ASP A CA 1
ATOM 661 C C . ASP A 1 82 ? 6.487 -9.335 7.256 1.00 97.25 82 ASP A C 1
ATOM 663 O O . ASP A 1 82 ? 5.574 -10.017 7.740 1.00 97.25 82 ASP A O 1
ATOM 667 N N . PHE A 1 83 ? 6.583 -8.026 7.499 1.00 97.88 83 PHE A N 1
ATOM 668 C CA . PHE A 1 83 ? 5.591 -7.282 8.264 1.00 97.88 83 PHE A CA 1
ATOM 669 C C . PHE A 1 83 ? 4.222 -7.280 7.575 1.00 97.88 83 PHE A C 1
ATOM 671 O O . PHE A 1 83 ? 3.231 -7.630 8.223 1.00 97.88 83 PHE A O 1
ATOM 678 N N . LEU A 1 84 ? 4.170 -6.955 6.280 1.00 97.81 84 LEU A N 1
ATOM 679 C CA . LEU A 1 84 ? 2.947 -6.962 5.476 1.00 97.81 84 LEU A CA 1
ATOM 680 C C . LEU A 1 84 ? 2.287 -8.344 5.508 1.00 97.81 84 LEU A C 1
ATOM 682 O O . LEU A 1 84 ? 1.131 -8.462 5.908 1.00 97.81 84 LEU A O 1
ATOM 686 N N . ILE A 1 85 ? 3.039 -9.409 5.207 1.00 97.69 85 ILE A N 1
ATOM 687 C CA . ILE A 1 85 ? 2.531 -10.791 5.206 1.00 97.69 85 ILE A CA 1
ATOM 688 C C . ILE A 1 85 ? 1.969 -11.177 6.579 1.00 97.69 85 ILE A C 1
ATOM 690 O O . ILE A 1 85 ? 0.884 -11.760 6.683 1.00 97.69 85 ILE A O 1
ATOM 694 N N . ARG A 1 86 ? 2.702 -10.872 7.655 1.00 98.06 86 ARG A N 1
ATOM 695 C CA . ARG A 1 86 ? 2.300 -11.225 9.021 1.00 98.06 86 ARG A CA 1
ATOM 696 C C . ARG A 1 86 ? 1.040 -10.486 9.456 1.00 98.06 86 ARG A C 1
ATOM 698 O O . ARG A 1 86 ? 0.166 -11.099 10.070 1.00 98.06 86 ARG A O 1
ATOM 705 N N . ILE A 1 87 ? 0.943 -9.191 9.169 1.00 97.88 87 ILE A N 1
ATOM 706 C CA . ILE A 1 87 ? -0.216 -8.384 9.551 1.00 97.88 87 ILE A CA 1
ATOM 707 C C . ILE A 1 87 ? -1.430 -8.721 8.679 1.00 97.88 87 ILE A C 1
ATOM 709 O O . ILE A 1 87 ? -2.511 -8.884 9.242 1.00 97.88 87 ILE A O 1
ATOM 713 N N . SER A 1 88 ? -1.263 -8.970 7.375 1.00 97.75 88 SER A N 1
ATOM 714 C CA . SER A 1 88 ? -2.359 -9.434 6.514 1.00 97.75 88 SER A CA 1
ATOM 715 C C . SER A 1 88 ? -2.981 -10.728 7.026 1.00 97.75 88 SER A C 1
ATOM 717 O O . SER A 1 88 ? -4.198 -10.823 7.146 1.00 97.75 88 SER A O 1
ATOM 719 N N . LYS A 1 89 ? -2.159 -11.706 7.428 1.00 97.75 89 LYS A N 1
ATOM 720 C CA . LYS A 1 89 ? -2.657 -12.949 8.040 1.00 97.75 89 LYS A CA 1
ATOM 721 C C . LYS A 1 89 ? -3.371 -12.692 9.365 1.00 97.75 89 LYS A C 1
ATOM 723 O O . LYS A 1 89 ? -4.424 -13.271 9.609 1.00 97.75 89 LYS A O 1
ATOM 728 N N . LYS A 1 90 ? -2.805 -11.831 10.219 1.00 96.94 90 LYS A N 1
ATOM 729 C CA . LYS A 1 90 ? -3.360 -11.513 11.544 1.00 96.94 90 LYS A CA 1
ATOM 730 C C . LYS A 1 90 ? -4.712 -10.799 11.463 1.00 96.94 90 LYS A C 1
ATOM 732 O O . LYS A 1 90 ? -5.545 -11.002 12.338 1.00 96.94 90 LYS A O 1
ATOM 737 N N . TRP A 1 91 ? -4.897 -9.931 10.474 1.00 96.25 91 TRP A N 1
ATOM 738 C CA . TRP A 1 91 ? -6.114 -9.136 10.290 1.00 96.25 91 TRP A CA 1
ATOM 739 C C . TRP A 1 91 ? -7.038 -9.699 9.202 1.00 96.25 91 TRP A C 1
ATOM 741 O O . TRP A 1 91 ? -8.028 -9.063 8.873 1.00 96.25 91 TRP A O 1
ATOM 751 N N . HIS A 1 92 ? -6.738 -10.885 8.659 1.00 95.69 92 HIS A N 1
ATOM 752 C CA . HIS A 1 92 ? -7.504 -11.525 7.581 1.00 95.69 92 HIS A CA 1
ATOM 753 C C . HIS A 1 92 ? -7.702 -10.629 6.345 1.00 95.69 92 HIS A C 1
ATOM 755 O O . HIS A 1 92 ? -8.776 -10.586 5.752 1.00 95.69 92 HIS A O 1
ATOM 761 N N . ILE A 1 93 ? -6.645 -9.916 5.954 1.00 96.50 93 ILE A N 1
ATOM 762 C CA . ILE A 1 93 ? -6.646 -8.999 4.813 1.00 96.50 93 ILE A CA 1
ATOM 763 C C . ILE A 1 93 ? -6.201 -9.738 3.551 1.00 96.50 93 ILE A C 1
ATOM 765 O O . ILE A 1 93 ? -5.106 -10.306 3.514 1.00 96.50 93 ILE A O 1
ATOM 769 N N . ASP A 1 94 ? -7.015 -9.651 2.500 1.00 95.81 94 ASP A N 1
ATOM 770 C CA . ASP A 1 94 ? -6.621 -9.997 1.132 1.00 95.81 94 ASP A CA 1
ATOM 771 C C . ASP A 1 94 ? -5.783 -8.857 0.530 1.00 95.81 94 ASP A C 1
ATOM 773 O O . ASP A 1 94 ? -6.297 -7.924 -0.091 1.00 95.81 94 ASP A O 1
ATOM 777 N N . LEU A 1 95 ? -4.478 -8.879 0.816 1.00 97.44 95 LEU A N 1
ATOM 778 C CA . LEU A 1 95 ? -3.540 -7.862 0.346 1.00 97.44 95 LEU A CA 1
ATOM 779 C C . LEU A 1 95 ? -3.170 -8.120 -1.115 1.00 97.44 95 LEU A C 1
ATOM 781 O O . LEU A 1 95 ? -2.471 -9.086 -1.425 1.00 97.44 95 LEU A O 1
ATOM 785 N N . LYS A 1 96 ? -3.560 -7.203 -2.001 1.00 96.62 96 LYS A N 1
ATOM 786 C CA . LYS A 1 96 ? -3.165 -7.240 -3.410 1.00 96.62 96 LYS A CA 1
ATOM 787 C C . LYS A 1 96 ? -1.779 -6.629 -3.586 1.00 96.62 96 LYS A C 1
ATOM 789 O O . LYS A 1 96 ? -1.565 -5.449 -3.308 1.00 96.62 96 LYS A O 1
ATOM 794 N N . TRP A 1 97 ? -0.853 -7.441 -4.078 1.00 94.62 97 TRP A N 1
ATOM 795 C CA . TRP A 1 97 ? 0.514 -7.032 -4.378 1.00 94.62 97 TRP A CA 1
ATOM 796 C C . TRP A 1 97 ? 0.601 -6.531 -5.821 1.00 94.62 97 TRP A C 1
ATOM 798 O O . TRP A 1 97 ? 0.463 -7.312 -6.763 1.00 94.62 97 TRP A O 1
ATOM 808 N N . LEU A 1 98 ? 0.787 -5.227 -5.999 1.00 94.12 98 LEU A N 1
ATOM 809 C CA . LEU A 1 98 ? 0.940 -4.595 -7.305 1.00 94.12 98 LEU A CA 1
ATOM 810 C C . LEU A 1 98 ? 2.430 -4.403 -7.573 1.00 94.12 98 LEU A C 1
ATOM 812 O O . LEU A 1 98 ? 3.106 -3.691 -6.839 1.00 94.12 98 LEU A O 1
ATOM 816 N N . CYS A 1 99 ? 2.948 -5.069 -8.601 1.00 92.19 99 CYS A N 1
ATOM 817 C CA . CYS A 1 99 ? 4.367 -5.037 -8.928 1.00 92.19 99 CYS A CA 1
ATOM 818 C C . CYS A 1 99 ? 4.583 -5.238 -10.431 1.00 92.19 99 CYS A C 1
ATOM 820 O O . CYS A 1 99 ? 3.957 -6.107 -11.049 1.00 92.19 99 CYS A O 1
ATOM 822 N N . ASN A 1 100 ? 5.506 -4.472 -11.017 1.00 94.06 100 ASN A N 1
ATOM 823 C CA . ASN A 1 100 ? 5.920 -4.659 -12.403 1.00 94.06 100 ASN A CA 1
ATOM 824 C C . ASN A 1 100 ? 7.016 -5.734 -12.505 1.00 94.06 100 ASN A C 1
ATOM 826 O O . ASN A 1 100 ? 8.208 -5.449 -12.640 1.00 94.06 100 ASN A O 1
ATOM 830 N N . PHE A 1 101 ? 6.596 -7.002 -12.463 1.00 92.50 101 PHE A N 1
ATOM 831 C CA . PHE A 1 101 ? 7.505 -8.152 -12.547 1.00 92.50 101 PHE A CA 1
ATOM 832 C C . PHE A 1 101 ? 8.325 -8.208 -13.843 1.00 92.50 101 PHE A C 1
ATOM 834 O O . PHE A 1 101 ? 9.370 -8.853 -13.871 1.00 92.50 101 PHE A O 1
ATOM 841 N N . ASP A 1 102 ? 7.871 -7.556 -14.914 1.00 95.12 102 ASP A N 1
ATOM 842 C CA . ASP A 1 102 ? 8.595 -7.495 -16.185 1.00 95.12 102 ASP A CA 1
ATOM 843 C C . ASP A 1 102 ? 9.860 -6.632 -16.062 1.00 95.12 102 ASP A C 1
ATOM 845 O O . ASP A 1 102 ? 10.946 -7.078 -16.435 1.00 95.12 102 ASP A O 1
ATOM 849 N N . VAL A 1 103 ? 9.750 -5.458 -15.425 1.00 93.88 103 VAL A N 1
ATOM 850 C CA . VAL A 1 103 ? 10.909 -4.609 -15.100 1.00 93.88 103 VAL A CA 1
ATOM 851 C C . VAL A 1 103 ? 11.830 -5.307 -14.104 1.00 93.88 103 VAL A C 1
ATOM 853 O O . VAL A 1 103 ? 13.035 -5.380 -14.349 1.00 93.88 103 VAL A O 1
ATOM 856 N N . LEU A 1 104 ? 11.279 -5.888 -13.030 1.00 92.81 104 LEU A N 1
ATOM 857 C CA . LEU A 1 104 ? 12.092 -6.593 -12.032 1.00 92.81 104 LEU A CA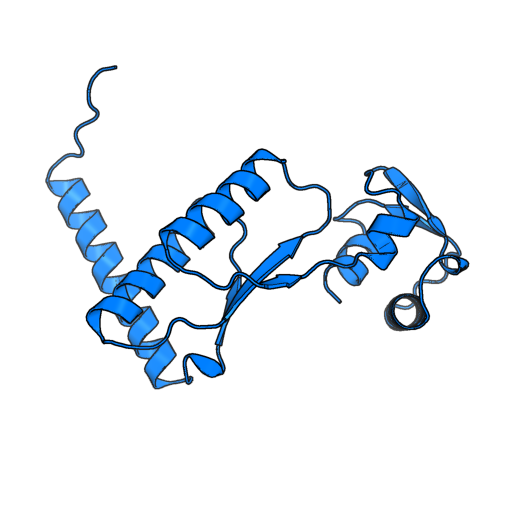 1
ATOM 858 C C . LEU A 1 104 ? 12.855 -7.771 -12.637 1.00 92.81 104 LEU A C 1
ATOM 860 O O . LEU A 1 104 ? 14.029 -7.981 -12.337 1.00 92.81 104 LEU A O 1
ATOM 864 N N . LYS A 1 105 ? 12.229 -8.521 -13.546 1.00 93.81 105 LYS A N 1
ATOM 865 C CA . LYS A 1 105 ? 12.908 -9.593 -14.274 1.00 93.81 105 LYS A CA 1
ATOM 866 C C . LYS A 1 105 ? 14.044 -9.044 -15.140 1.00 93.81 105 LYS A C 1
ATOM 868 O O . LYS A 1 105 ? 15.122 -9.637 -15.152 1.00 93.81 105 LYS A O 1
ATOM 873 N N . ALA A 1 106 ? 13.827 -7.928 -15.837 1.00 93.88 106 ALA A N 1
ATOM 874 C CA . ALA A 1 106 ? 14.834 -7.314 -16.701 1.00 93.88 106 ALA A CA 1
ATOM 875 C C . ALA A 1 106 ? 16.045 -6.775 -15.916 1.00 93.88 106 ALA A C 1
ATOM 877 O O . ALA A 1 106 ? 17.176 -6.900 -16.385 1.00 93.88 106 ALA A O 1
ATOM 878 N N . CYS A 1 107 ? 15.836 -6.242 -14.708 1.00 92.06 107 CYS A N 1
ATOM 879 C CA . CYS A 1 107 ? 16.914 -5.773 -13.833 1.00 92.06 107 CYS A CA 1
ATOM 880 C C . CYS A 1 107 ? 17.430 -6.838 -12.849 1.00 92.06 107 CYS A C 1
ATOM 882 O O . CYS A 1 107 ? 18.318 -6.541 -12.054 1.00 92.06 107 CYS A O 1
ATOM 884 N N . GLN A 1 108 ? 16.921 -8.075 -12.891 1.00 91.12 108 GLN A N 1
ATOM 885 C CA . GLN A 1 108 ? 17.241 -9.144 -11.928 1.00 91.12 108 GLN A CA 1
ATOM 886 C C . GLN A 1 108 ? 16.970 -8.741 -10.465 1.00 91.12 108 GLN A C 1
ATOM 888 O O . GLN A 1 108 ? 17.726 -9.108 -9.566 1.00 91.12 108 GLN A O 1
ATOM 893 N N . SER A 1 109 ? 15.913 -7.957 -10.241 1.00 89.12 109 SER A N 1
ATOM 894 C CA . SER A 1 109 ? 15.500 -7.442 -8.931 1.00 89.12 109 SER A CA 1
ATOM 895 C C . SER A 1 109 ? 16.625 -6.722 -8.177 1.00 89.12 109 SER A C 1
ATOM 897 O O . SER A 1 109 ? 16.751 -6.856 -6.961 1.00 89.12 109 SER A O 1
ATOM 899 N N . LYS A 1 110 ? 17.489 -5.995 -8.898 1.00 89.56 110 LYS A N 1
ATOM 900 C CA . LYS A 1 110 ? 18.640 -5.303 -8.314 1.00 89.56 110 LYS A CA 1
ATOM 901 C C . LYS A 1 110 ? 18.718 -3.857 -8.794 1.00 89.56 110 LYS A C 1
ATOM 903 O O . LYS A 1 110 ? 18.814 -3.602 -9.994 1.00 89.56 110 LYS A O 1
ATOM 908 N N . LEU A 1 111 ? 18.737 -2.929 -7.838 1.00 89.12 111 LEU A N 1
ATOM 909 C CA . LEU A 1 111 ? 18.991 -1.509 -8.086 1.00 89.12 111 LEU A CA 1
ATOM 910 C C . LEU A 1 111 ? 20.344 -1.289 -8.777 1.00 89.12 111 LEU A C 1
ATOM 912 O O . LEU A 1 111 ? 21.317 -2.008 -8.525 1.00 89.12 111 LEU A O 1
ATOM 916 N N . GLY A 1 112 ? 20.392 -0.306 -9.670 1.00 90.88 112 GLY A N 1
ATOM 917 C CA . GLY A 1 112 ? 21.562 0.034 -10.474 1.00 90.88 112 GLY A CA 1
ATOM 918 C C . GLY A 1 112 ? 21.787 -0.859 -11.701 1.00 90.88 112 GLY A C 1
ATOM 919 O O . GLY A 1 112 ? 22.668 -0.568 -12.513 1.00 90.88 112 GLY A O 1
ATOM 920 N N . ASN A 1 113 ? 21.016 -1.938 -11.885 1.00 94.19 113 ASN A N 1
ATOM 921 C CA . ASN A 1 113 ? 21.126 -2.764 -13.088 1.00 94.19 113 ASN A CA 1
ATOM 922 C C . ASN A 1 113 ? 20.488 -2.072 -14.303 1.00 94.19 113 ASN A C 1
ATOM 924 O O . ASN A 1 113 ? 19.475 -1.387 -14.195 1.00 94.19 113 ASN A O 1
ATOM 928 N N . ILE A 1 114 ? 21.065 -2.288 -15.486 1.00 95.31 114 ILE A N 1
ATOM 929 C CA . ILE A 1 114 ? 20.562 -1.707 -16.736 1.00 95.31 114 ILE A CA 1
ATOM 930 C C . ILE A 1 114 ? 19.383 -2.531 -17.258 1.00 95.31 114 ILE A C 1
ATOM 932 O O . ILE A 1 114 ? 19.526 -3.724 -17.527 1.00 95.31 114 ILE A O 1
ATOM 936 N N . VAL A 1 115 ? 18.254 -1.867 -17.490 1.00 95.81 115 VAL A N 1
ATOM 937 C CA . VAL A 1 115 ? 17.092 -2.411 -18.197 1.00 95.81 115 VAL A CA 1
ATOM 938 C C . VAL A 1 115 ? 17.161 -1.968 -19.650 1.00 95.81 115 VAL A C 1
ATOM 940 O O . VAL A 1 115 ? 17.247 -0.776 -19.937 1.00 95.81 115 VAL A O 1
ATOM 943 N N . LYS A 1 116 ? 17.112 -2.915 -20.590 1.00 96.88 116 LYS A N 1
ATOM 944 C CA . LYS A 1 116 ? 17.012 -2.600 -22.021 1.00 96.88 116 LYS A CA 1
ATOM 945 C C . LYS A 1 116 ? 15.546 -2.586 -22.422 1.00 96.88 116 LYS A C 1
ATOM 947 O O . LYS A 1 116 ? 14.830 -3.547 -22.162 1.00 96.88 116 LYS A O 1
ATOM 952 N N . VAL A 1 117 ? 15.119 -1.546 -23.132 1.00 96.00 117 VAL A N 1
ATOM 953 C CA . VAL A 1 117 ? 13.714 -1.373 -23.540 1.00 96.00 117 VAL A CA 1
ATOM 954 C C . VAL A 1 117 ? 13.217 -2.553 -24.378 1.00 96.00 117 VAL A C 1
ATOM 956 O O . VAL A 1 117 ? 12.092 -3.011 -24.205 1.00 96.00 117 VAL A O 1
ATOM 959 N N . LYS A 1 118 ? 14.082 -3.109 -25.232 1.00 96.50 118 LYS A N 1
ATOM 960 C CA . LYS A 1 118 ? 13.769 -4.288 -26.055 1.00 96.50 118 LYS A CA 1
ATOM 961 C C . LYS A 1 118 ? 13.505 -5.574 -25.257 1.00 96.50 118 LYS A C 1
ATOM 963 O O . LYS A 1 118 ? 12.922 -6.497 -25.814 1.00 96.50 118 LYS A O 1
ATOM 968 N N . ASP A 1 119 ? 13.973 -5.644 -24.009 1.00 96.25 119 ASP A N 1
ATOM 969 C CA . ASP A 1 119 ? 13.814 -6.816 -23.143 1.00 96.25 119 ASP A CA 1
ATOM 970 C C . ASP A 1 119 ? 12.509 -6.731 -22.318 1.00 96.25 119 ASP A C 1
ATOM 972 O O . ASP A 1 119 ? 12.130 -7.711 -21.679 1.00 96.25 119 ASP A O 1
ATOM 976 N N . LEU A 1 120 ? 11.810 -5.586 -22.357 1.00 96.81 120 LEU A N 1
ATOM 977 C CA . LEU A 1 120 ? 10.501 -5.376 -21.733 1.00 96.81 120 LEU A CA 1
ATOM 978 C C . LEU A 1 120 ? 9.359 -5.853 -22.638 1.00 96.81 120 LEU A C 1
ATOM 980 O O . LEU A 1 120 ? 9.486 -5.903 -23.862 1.00 96.81 120 LEU A O 1
ATOM 984 N N . ASN A 1 121 ? 8.204 -6.149 -22.050 1.00 96.69 121 ASN A N 1
ATOM 985 C CA . ASN A 1 121 ? 7.004 -6.512 -22.795 1.00 96.69 121 ASN A CA 1
ATOM 986 C C . ASN A 1 121 ? 6.384 -5.316 -23.552 1.00 96.69 121 ASN A C 1
ATOM 988 O O . ASN A 1 121 ? 6.709 -4.149 -23.327 1.00 96.69 121 ASN A O 1
ATOM 992 N N . GLY A 1 122 ? 5.435 -5.608 -24.449 1.00 96.56 122 GLY A N 1
ATOM 993 C CA . GLY A 1 122 ? 4.809 -4.591 -25.301 1.00 96.56 122 GLY A CA 1
ATOM 994 C C . GLY A 1 122 ? 4.059 -3.489 -24.543 1.00 96.56 122 GLY A C 1
ATOM 995 O O . GLY A 1 122 ? 4.009 -2.361 -25.027 1.00 96.56 122 GLY A O 1
ATOM 996 N N . ARG A 1 123 ? 3.519 -3.779 -23.350 1.00 95.94 123 ARG A N 1
ATOM 997 C CA . ARG A 1 123 ? 2.848 -2.779 -22.507 1.00 95.94 123 ARG A CA 1
ATOM 998 C C . ARG A 1 123 ? 3.863 -1.774 -21.969 1.00 95.94 123 ARG A C 1
ATOM 1000 O O . ARG A 1 123 ? 3.704 -0.583 -22.196 1.00 95.94 123 ARG A O 1
ATOM 1007 N N . ASN A 1 124 ? 4.932 -2.251 -21.337 1.00 96.38 124 ASN A N 1
ATOM 1008 C CA . ASN A 1 124 ? 5.974 -1.388 -20.777 1.00 96.38 124 ASN A CA 1
ATOM 1009 C C . ASN A 1 124 ? 6.687 -0.568 -21.864 1.00 96.38 124 ASN A C 1
ATOM 1011 O O . ASN A 1 124 ? 6.969 0.610 -21.666 1.00 96.38 124 ASN A O 1
ATOM 1015 N N . GLN A 1 125 ? 6.913 -1.145 -23.049 1.00 96.50 125 GLN A N 1
ATOM 1016 C CA . GLN A 1 125 ? 7.437 -0.391 -24.193 1.00 96.50 125 GLN A CA 1
ATOM 1017 C C . GLN A 1 125 ? 6.480 0.718 -24.664 1.00 96.50 125 GLN A C 1
ATOM 1019 O O . GLN A 1 125 ? 6.934 1.784 -25.076 1.00 96.50 125 GLN A O 1
ATOM 1024 N N . ALA A 1 126 ? 5.165 0.480 -24.639 1.00 96.44 126 ALA A N 1
ATOM 1025 C CA . ALA A 1 126 ? 4.174 1.489 -25.008 1.00 96.44 126 ALA A CA 1
ATOM 1026 C C . ALA A 1 126 ? 4.093 2.623 -23.973 1.00 96.44 126 ALA A C 1
ATOM 1028 O O . ALA A 1 126 ? 3.999 3.785 -24.361 1.00 96.44 126 ALA A O 1
ATOM 1029 N N . GLU A 1 127 ? 4.195 2.304 -22.684 1.00 96.56 127 GLU A N 1
ATOM 1030 C CA . GLU A 1 127 ? 4.215 3.299 -21.604 1.00 96.56 127 GLU A CA 1
ATOM 1031 C C . GLU A 1 127 ? 5.479 4.170 -21.654 1.00 96.56 127 GLU A C 1
ATOM 1033 O O . GLU A 1 127 ? 5.383 5.391 -21.578 1.00 96.56 127 GLU A O 1
ATOM 1038 N N . LEU A 1 128 ? 6.651 3.592 -21.950 1.00 96.06 128 LEU A N 1
ATOM 1039 C CA . LEU A 1 128 ? 7.862 4.383 -22.214 1.00 96.06 128 LEU A CA 1
ATOM 1040 C C . LEU A 1 128 ? 7.684 5.359 -23.387 1.00 96.06 128 LEU A C 1
ATOM 1042 O O . LEU A 1 128 ? 8.069 6.521 -23.291 1.00 96.06 128 LEU A O 1
ATOM 1046 N N . LYS A 1 129 ? 7.044 4.926 -24.479 1.00 95.00 129 LYS A N 1
ATOM 1047 C CA . LYS A 1 129 ? 6.731 5.821 -25.608 1.00 95.00 129 LYS A CA 1
ATOM 1048 C C . LYS A 1 129 ? 5.751 6.926 -25.221 1.00 95.00 129 LYS A C 1
ATOM 1050 O O . LYS A 1 129 ? 5.861 8.036 -25.727 1.00 95.00 129 LYS A O 1
ATOM 1055 N N . ARG A 1 130 ? 4.791 6.630 -24.342 1.00 95.44 130 ARG A N 1
ATOM 1056 C CA . ARG A 1 130 ? 3.781 7.586 -23.869 1.00 95.44 130 ARG A CA 1
ATOM 1057 C C . ARG A 1 130 ? 4.394 8.736 -23.070 1.00 95.44 130 ARG A C 1
ATOM 1059 O O . ARG A 1 130 ? 3.853 9.836 -23.111 1.00 95.44 130 ARG A O 1
ATOM 1066 N N . ILE A 1 131 ? 5.499 8.484 -22.372 1.00 95.00 131 ILE A N 1
ATOM 1067 C CA . ILE A 1 131 ? 6.269 9.505 -21.646 1.00 95.00 131 ILE A CA 1
ATOM 1068 C C . ILE A 1 131 ? 7.426 10.082 -22.476 1.00 95.00 131 ILE A C 1
ATOM 1070 O O . ILE A 1 131 ? 8.332 10.685 -21.913 1.00 95.00 131 ILE A O 1
ATOM 1074 N N . GLU A 1 132 ? 7.419 9.871 -23.798 1.00 95.31 132 GLU A N 1
ATOM 1075 C CA . GLU A 1 132 ? 8.446 10.378 -24.721 1.00 95.31 132 GLU A CA 1
ATOM 1076 C C . GLU A 1 132 ? 9.873 9.916 -24.353 1.00 95.31 132 GLU A C 1
ATOM 1078 O O . GLU A 1 132 ? 10.855 10.618 -24.576 1.00 95.31 132 GLU A O 1
ATOM 1083 N N . PHE A 1 133 ? 10.012 8.710 -23.787 1.00 94.88 133 PHE A N 1
ATOM 1084 C CA . PHE A 1 133 ? 11.318 8.135 -23.470 1.00 94.88 133 PHE A CA 1
ATOM 1085 C C . PHE A 1 133 ? 11.990 7.577 -24.735 1.00 94.88 133 PHE A C 1
ATOM 1087 O O . PHE A 1 133 ? 11.542 6.575 -25.298 1.00 94.88 133 PHE A O 1
ATOM 1094 N N . GLU A 1 134 ? 13.074 8.219 -25.180 1.00 92.31 134 GLU A N 1
ATOM 1095 C CA . GLU A 1 134 ? 13.754 7.906 -26.450 1.00 92.31 134 GLU A CA 1
ATOM 1096 C C . GLU A 1 134 ? 14.966 6.968 -26.310 1.00 92.31 134 GLU A C 1
ATOM 1098 O O . GLU A 1 134 ? 15.470 6.442 -27.307 1.00 92.31 134 GLU A O 1
ATOM 1103 N N . GLU A 1 135 ? 15.462 6.735 -25.092 1.00 94.50 135 GLU A N 1
ATOM 1104 C CA . GLU A 1 135 ? 16.651 5.906 -24.890 1.00 94.50 135 GLU A CA 1
ATOM 1105 C C . GLU A 1 135 ? 16.345 4.405 -25.034 1.00 94.50 135 GLU A C 1
ATOM 1107 O O . GLU A 1 135 ? 15.264 3.910 -24.723 1.00 94.50 135 GLU A O 1
ATOM 1112 N N . ASN A 1 136 ? 17.343 3.628 -25.465 1.00 95.62 136 ASN A N 1
ATOM 1113 C CA . ASN A 1 136 ? 17.203 2.175 -25.633 1.00 95.62 136 ASN A CA 1
ATOM 1114 C C . ASN A 1 136 ? 17.361 1.386 -24.321 1.00 95.62 136 ASN A C 1
ATOM 1116 O O . ASN A 1 136 ? 17.163 0.164 -24.294 1.00 95.62 136 ASN A O 1
ATOM 1120 N N . SER A 1 137 ? 17.752 2.059 -23.241 1.00 96.06 137 SER A N 1
ATOM 1121 C CA . SER A 1 137 ? 17.955 1.474 -21.920 1.00 96.06 137 SER A CA 1
ATOM 1122 C C . SER A 1 137 ? 17.912 2.539 -20.836 1.00 96.06 137 SER A C 1
ATOM 1124 O O . SER A 1 137 ? 18.162 3.700 -21.122 1.00 96.06 137 SER A O 1
ATOM 1126 N N . PHE A 1 138 ? 17.693 2.126 -19.594 1.00 94.31 138 PHE A N 1
ATOM 1127 C CA . PHE A 1 138 ? 17.829 2.976 -18.415 1.00 94.31 138 PHE A CA 1
ATOM 1128 C C . PHE A 1 138 ? 18.440 2.186 -17.258 1.00 94.31 138 PHE A C 1
ATOM 1130 O O . PHE A 1 138 ? 18.355 0.956 -17.212 1.00 94.31 138 PHE A O 1
ATOM 1137 N N . THR A 1 139 ? 19.057 2.891 -16.315 1.00 93.75 139 THR A N 1
ATOM 1138 C CA . THR A 1 139 ? 19.476 2.308 -15.037 1.00 93.75 139 THR A CA 1
ATOM 1139 C C . THR A 1 139 ? 18.258 2.164 -14.136 1.00 93.75 139 THR A C 1
ATOM 1141 O O . THR A 1 139 ? 17.521 3.130 -13.938 1.00 93.75 139 THR A O 1
ATOM 1144 N N . PHE A 1 140 ? 18.035 0.965 -13.602 1.00 91.75 140 PHE A N 1
ATOM 1145 C CA . PHE A 1 140 ? 16.932 0.711 -12.692 1.00 91.75 140 PHE A CA 1
ATOM 1146 C C . PHE A 1 140 ? 17.186 1.365 -11.335 1.00 91.75 140 PHE A C 1
ATOM 1148 O O . PHE A 1 140 ? 17.917 0.840 -10.498 1.00 91.75 140 PHE A O 1
ATOM 1155 N N . GLU A 1 141 ? 16.537 2.502 -11.142 1.00 89.38 141 GLU A N 1
ATOM 1156 C CA . GLU A 1 141 ? 16.344 3.157 -9.856 1.00 89.38 141 GLU A CA 1
ATOM 1157 C C . GLU A 1 141 ? 14.844 3.414 -9.716 1.00 89.38 141 GLU A C 1
ATOM 1159 O O . GLU A 1 141 ? 14.237 3.972 -10.640 1.00 89.38 141 GLU A O 1
ATOM 1164 N N . ALA A 1 142 ? 14.248 3.018 -8.591 1.00 76.75 142 ALA A N 1
ATOM 1165 C CA . ALA A 1 142 ? 12.813 3.167 -8.331 1.00 76.75 142 ALA A CA 1
ATOM 1166 C C . ALA A 1 142 ? 12.340 4.628 -8.494 1.00 76.75 142 ALA A C 1
ATOM 1168 O O . ALA A 1 142 ? 11.271 4.899 -9.033 1.00 76.75 142 ALA A O 1
ATOM 1169 N N . GLU A 1 143 ? 13.218 5.584 -8.178 1.00 83.06 143 GLU A N 1
ATOM 1170 C CA . GLU A 1 143 ? 12.958 7.024 -8.283 1.00 83.06 143 GLU A CA 1
ATOM 1171 C C . GLU A 1 143 ? 13.429 7.671 -9.600 1.00 83.06 143 GLU A C 1
ATOM 1173 O O . GLU A 1 143 ? 13.329 8.887 -9.773 1.00 83.06 143 GLU A O 1
ATOM 1178 N N . SER A 1 144 ? 13.945 6.893 -10.556 1.00 87.81 144 SER A N 1
ATOM 1179 C CA . SER A 1 144 ? 14.263 7.420 -11.892 1.00 87.81 144 SER A CA 1
ATOM 1180 C C . SER A 1 144 ? 12.997 7.725 -12.693 1.00 87.81 144 SER A C 1
ATOM 1182 O O . SER A 1 144 ? 11.943 7.150 -12.445 1.00 87.81 144 SER A O 1
ATOM 1184 N N . TYR A 1 145 ? 13.100 8.582 -13.713 1.00 89.50 145 TYR A N 1
ATOM 1185 C CA . TYR A 1 145 ? 11.958 8.943 -14.562 1.00 89.50 145 TYR A CA 1
ATOM 1186 C C . TYR A 1 145 ? 11.255 7.716 -15.175 1.00 89.50 145 TYR A C 1
ATOM 1188 O O . TYR A 1 145 ? 10.047 7.545 -15.021 1.00 89.50 145 TYR A O 1
ATOM 1196 N N . ALA A 1 146 ? 12.025 6.825 -15.809 1.00 91.00 146 ALA A N 1
ATOM 1197 C CA . ALA A 1 146 ? 11.502 5.594 -16.400 1.00 91.00 146 ALA A CA 1
ATOM 1198 C C . ALA A 1 146 ? 11.119 4.548 -15.339 1.00 91.00 146 ALA A C 1
ATOM 1200 O O . ALA A 1 146 ? 10.073 3.911 -15.464 1.00 91.00 146 ALA A O 1
ATOM 1201 N N . GLY A 1 147 ? 11.935 4.382 -14.290 1.00 89.44 147 GLY A N 1
ATOM 1202 C CA . GLY A 1 147 ? 11.678 3.425 -13.212 1.00 89.44 147 GLY A CA 1
ATOM 1203 C C . GLY A 1 147 ? 10.384 3.734 -12.466 1.00 89.44 147 GLY A C 1
ATOM 1204 O O . GLY A 1 147 ? 9.490 2.894 -12.428 1.00 89.44 147 GLY A O 1
ATOM 1205 N N . ASN A 1 148 ? 10.234 4.962 -11.974 1.00 89.50 148 ASN A N 1
ATOM 1206 C CA . ASN A 1 148 ? 9.067 5.408 -11.214 1.00 89.50 148 ASN A CA 1
ATOM 1207 C C . ASN A 1 148 ? 7.773 5.254 -12.031 1.00 89.50 148 ASN A C 1
ATOM 1209 O O . ASN A 1 148 ? 6.779 4.728 -11.532 1.00 89.50 148 ASN A O 1
ATOM 1213 N N . HIS A 1 149 ? 7.802 5.648 -13.310 1.00 93.00 149 HIS A N 1
ATOM 1214 C CA . HIS A 1 149 ? 6.657 5.494 -14.204 1.00 93.00 149 HIS A CA 1
ATOM 1215 C C . HIS A 1 149 ? 6.278 4.023 -14.400 1.00 93.00 149 HIS A C 1
ATOM 1217 O O . HIS A 1 149 ? 5.132 3.639 -14.165 1.00 93.00 149 HIS A O 1
ATOM 1223 N N . LEU A 1 150 ? 7.236 3.181 -14.796 1.00 93.50 150 LEU A N 1
ATOM 1224 C CA . LEU A 1 150 ? 6.958 1.778 -15.085 1.00 93.50 150 LEU A CA 1
ATOM 1225 C C . LEU A 1 150 ? 6.560 0.979 -13.843 1.00 93.50 150 LEU A C 1
ATOM 1227 O O . LEU A 1 150 ? 5.671 0.136 -13.938 1.00 93.50 150 LEU A O 1
ATOM 1231 N N . MET A 1 151 ? 7.157 1.235 -12.678 1.00 91.31 151 MET A N 1
ATOM 1232 C CA . MET A 1 151 ? 6.795 0.518 -11.449 1.00 91.31 151 MET A CA 1
ATOM 1233 C C . MET A 1 151 ? 5.375 0.851 -10.958 1.00 91.31 151 MET A C 1
ATOM 1235 O O . MET A 1 151 ? 4.794 0.062 -10.215 1.00 91.31 151 MET A O 1
ATOM 1239 N N . LYS A 1 152 ? 4.790 1.969 -11.412 1.00 88.12 152 LYS A N 1
ATOM 1240 C CA . LYS A 1 152 ? 3.447 2.440 -11.022 1.00 88.12 152 LYS A CA 1
ATOM 1241 C C . LYS A 1 152 ? 2.373 2.254 -12.097 1.00 88.12 152 LYS A C 1
ATOM 1243 O O . LYS A 1 152 ? 1.247 2.709 -11.889 1.00 88.12 152 LYS A O 1
ATOM 1248 N N . THR A 1 153 ? 2.700 1.610 -13.219 1.00 83.19 153 THR A N 1
ATOM 1249 C CA . THR A 1 153 ? 1.782 1.445 -14.358 1.00 83.19 153 THR A CA 1
ATOM 1250 C C . THR A 1 153 ? 1.160 0.058 -14.439 1.00 83.19 153 THR A C 1
ATOM 1252 O O . THR A 1 153 ? 1.859 -0.966 -14.297 1.00 83.19 153 THR A O 1
#

Radius of gyration: 20.0 Å; chains: 1; bounding box: 43×27×58 Å

Secondary structure (DSSP, 8-state):
----PPPHHHHHHHHHHHHHHHHHHHHHHHHS-GGG-EEE--SSHHHHHHHHHHHHHHHHHT-PPPEEEEEE-S-S-HHHHHHHHHHHHHTT--EEEEE-HHHHHHHTT-TTPEEEGGGS-HHHHHHHHHTT---SEEE--TTSHHHHHHHT-

Foldseek 3Di:
DPPDDDDPVRVVVVVVVLVVLLVVLVVVCVVPPLQRDEQEAQLDPVSVVNLVSNLVSCVVVVHDHHAYEYQDLLPDDVVSVVSVVVVCVVSVHPYHYQFLVQQCVQQVSDAQRKHFLVSGDPVLVVQCVVVVNDDRIDGQDCPDPSSVSSSVD